Protein AF-A0A453GIY7-F1 (afdb_monomer)

Foldseek 3Di:
DVVVLVVVVVVLCVVVVVPCVVLVVLVVCVVVVCNQVQLLVCLLVLVVSSNCCSCPVNVPDQCRADPQQDGSLLSNLLNVSVVSNVVSVVSPHDQQRATPQQDGSLLSNLLVLVLVSNVVSVVVVHDQQRQGPQGGSLSNNVVSVNVSSNVVSVVVVHD

Structure (mmCIF, N/CA/C/O backbone):
data_AF-A0A453GIY7-F1
#
_entry.id   AF-A0A453GIY7-F1
#
loop_
_atom_site.group_PDB
_atom_site.id
_atom_site.type_symbol
_atom_site.label_atom_id
_atom_site.label_alt_id
_atom_s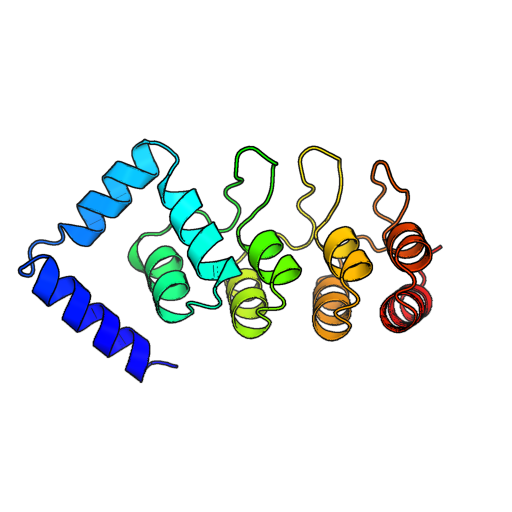ite.label_comp_id
_atom_site.label_asym_id
_atom_site.label_entity_id
_atom_site.label_seq_id
_atom_site.pdbx_PDB_ins_code
_atom_site.Cartn_x
_atom_site.Cartn_y
_atom_site.Cartn_z
_atom_site.occupancy
_atom_site.B_iso_or_equiv
_atom_site.auth_seq_id
_atom_site.auth_comp_id
_atom_site.auth_asym_id
_atom_site.auth_atom_id
_atom_site.pdbx_PDB_model_num
ATOM 1 N N . ALA A 1 1 ? -8.743 -15.532 12.838 1.00 54.56 1 ALA A N 1
ATOM 2 C CA . ALA A 1 1 ? -8.587 -14.070 13.012 1.00 54.56 1 ALA A CA 1
ATOM 3 C C . ALA A 1 1 ? -9.488 -13.489 14.118 1.00 54.56 1 ALA A C 1
ATOM 5 O O . ALA A 1 1 ? -9.018 -12.640 14.866 1.00 54.56 1 ALA A O 1
ATOM 6 N N . GLU A 1 2 ? -10.730 -13.959 14.299 1.00 51.09 2 GLU A N 1
ATOM 7 C CA . GLU A 1 2 ? -11.689 -13.377 15.266 1.00 51.09 2 GLU A CA 1
ATOM 8 C C . GLU A 1 2 ? -11.299 -13.477 16.751 1.00 51.09 2 GLU A C 1
ATOM 10 O O . GLU A 1 2 ? -11.575 -12.554 17.515 1.00 51.09 2 GLU A O 1
ATOM 15 N N . GLY A 1 3 ? -10.618 -14.551 17.174 1.00 66.31 3 GLY A N 1
ATOM 16 C CA . GLY A 1 3 ? -10.258 -14.752 18.587 1.00 66.31 3 GLY A CA 1
ATOM 17 C C . GLY A 1 3 ? -9.384 -13.632 19.170 1.00 66.31 3 GLY A C 1
ATOM 18 O O . GLY A 1 3 ? -9.630 -13.164 20.281 1.00 66.31 3 GLY A O 1
ATOM 19 N N . ASN A 1 4 ? -8.421 -13.134 18.389 1.00 74.50 4 ASN A N 1
ATOM 20 C CA . ASN A 1 4 ? -7.545 -12.037 18.812 1.00 74.50 4 ASN A CA 1
ATOM 21 C C . ASN A 1 4 ? -8.279 -10.692 18.848 1.00 74.50 4 ASN A C 1
ATOM 23 O O . ASN A 1 4 ? -7.993 -9.866 19.712 1.00 74.50 4 ASN A O 1
ATOM 27 N N . LEU A 1 5 ? -9.244 -10.480 17.947 1.00 73.75 5 LEU A N 1
ATOM 28 C CA . LEU A 1 5 ? -10.052 -9.264 17.929 1.00 73.75 5 LEU A CA 1
ATOM 29 C C . LEU A 1 5 ? -11.010 -9.213 19.120 1.00 73.75 5 LEU A C 1
ATOM 31 O O . LEU A 1 5 ? -11.109 -8.179 19.767 1.00 73.75 5 LEU A O 1
ATOM 35 N N . GLN A 1 6 ? -11.683 -10.317 19.452 1.00 78.62 6 GLN A N 1
ATOM 36 C CA . GLN A 1 6 ? -12.588 -10.357 20.606 1.00 78.62 6 GLN A C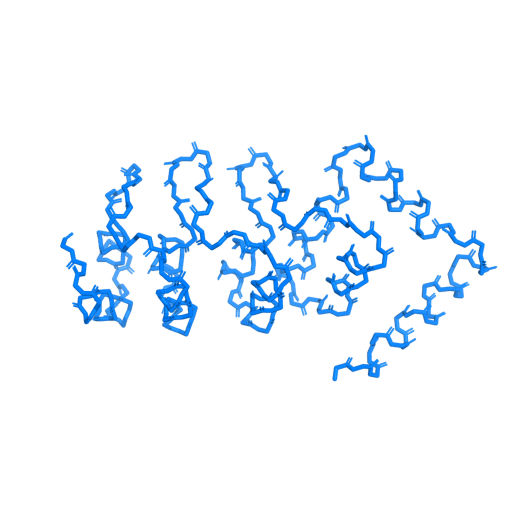A 1
ATOM 37 C C . GLN A 1 6 ? -11.840 -10.157 21.925 1.00 78.62 6 GLN A C 1
ATOM 39 O O . GLN A 1 6 ? -12.310 -9.429 22.800 1.00 78.62 6 GLN A O 1
ATOM 44 N N . LEU A 1 7 ? -10.648 -10.747 22.058 1.00 79.81 7 LEU A N 1
ATOM 45 C CA . LEU A 1 7 ? -9.780 -10.484 23.201 1.00 79.81 7 LEU A CA 1
ATOM 46 C C . LEU A 1 7 ? -9.359 -9.011 23.250 1.00 79.81 7 LEU A C 1
ATOM 48 O O . LEU A 1 7 ? -9.484 -8.399 24.305 1.00 79.81 7 LEU A O 1
ATOM 52 N N . PHE A 1 8 ? -8.940 -8.430 22.121 1.00 77.94 8 PHE A N 1
ATOM 53 C CA . PHE A 1 8 ? -8.600 -7.008 22.028 1.00 77.94 8 PHE A CA 1
ATOM 54 C C . PHE A 1 8 ? -9.782 -6.099 22.393 1.00 77.94 8 PHE A C 1
ATOM 56 O O . PHE A 1 8 ? -9.614 -5.149 23.148 1.00 77.94 8 PHE A O 1
ATOM 63 N N . LYS A 1 9 ? -10.995 -6.411 21.924 1.00 74.31 9 LYS A N 1
ATOM 64 C CA . LYS A 1 9 ? -12.223 -5.685 22.277 1.00 74.31 9 LYS A CA 1
ATOM 65 C C . LYS A 1 9 ? -12.489 -5.753 23.781 1.00 74.31 9 LYS A C 1
ATOM 67 O O . LYS A 1 9 ? -12.763 -4.729 24.401 1.00 74.31 9 LYS A O 1
ATOM 72 N N . ARG A 1 10 ? -12.360 -6.938 24.389 1.00 79.25 10 ARG A N 1
ATOM 73 C CA . ARG A 1 10 ? -12.521 -7.121 25.842 1.00 79.25 10 ARG A CA 1
ATOM 74 C C . ARG A 1 10 ? -11.468 -6.361 26.636 1.00 79.25 10 ARG A C 1
ATOM 76 O O . ARG A 1 10 ? -11.817 -5.726 27.624 1.00 79.25 10 ARG A O 1
ATOM 83 N N . THR A 1 11 ? -10.201 -6.406 26.228 1.00 75.00 11 THR A N 1
ATOM 84 C CA . THR A 1 11 ? -9.132 -5.681 26.926 1.00 75.00 11 THR A CA 1
ATOM 85 C C . THR A 1 11 ? -9.277 -4.175 26.750 1.00 75.00 11 THR A C 1
ATOM 87 O O . THR A 1 11 ? -9.137 -3.450 27.726 1.00 75.00 11 THR A O 1
ATOM 90 N N . ALA A 1 12 ? -9.632 -3.698 25.557 1.00 73.12 12 ALA A N 1
ATOM 91 C CA . ALA A 1 12 ? -9.939 -2.294 25.301 1.00 73.12 12 ALA A CA 1
ATOM 92 C C . ALA A 1 12 ? -11.118 -1.801 26.156 1.00 73.12 12 ALA A C 1
ATOM 94 O O . ALA A 1 12 ? -11.004 -0.767 26.809 1.00 73.12 12 ALA A O 1
ATOM 95 N N . SER A 1 13 ? -12.201 -2.581 26.228 1.00 74.94 13 SER A N 1
ATOM 96 C CA . SER A 1 13 ? -13.359 -2.285 27.078 1.00 74.94 13 SER A CA 1
ATOM 97 C C . SER A 1 13 ? -13.029 -2.345 28.577 1.00 74.94 13 SER A C 1
ATOM 99 O O . SER A 1 13 ? -13.538 -1.553 29.366 1.00 74.94 13 SER A O 1
ATOM 101 N N . ALA A 1 14 ? -12.150 -3.253 29.005 1.00 73.94 14 ALA A N 1
ATOM 102 C CA . ALA A 1 14 ? -11.698 -3.303 30.394 1.00 73.94 14 ALA A CA 1
ATOM 103 C C . ALA A 1 14 ? -10.825 -2.087 30.753 1.00 73.94 14 ALA A C 1
ATOM 105 O O . ALA A 1 14 ? -10.959 -1.532 31.841 1.00 73.94 14 ALA A O 1
ATOM 106 N N . LEU A 1 15 ? -9.956 -1.652 29.833 1.00 68.31 15 LEU A N 1
ATOM 107 C CA . LEU A 1 15 ? -9.085 -0.486 30.006 1.00 68.31 15 LEU A CA 1
ATOM 108 C C . LEU A 1 15 ? -9.860 0.836 29.989 1.00 68.31 15 LEU A C 1
ATOM 110 O O . LEU A 1 15 ? -9.490 1.771 30.699 1.00 68.31 15 LEU A O 1
ATOM 114 N N . ASP A 1 16 ? -10.936 0.925 29.205 1.00 69.62 16 ASP A N 1
ATOM 115 C CA . ASP A 1 16 ? -11.782 2.119 29.136 1.00 69.62 16 ASP A CA 1
ATOM 116 C C . ASP A 1 16 ? -12.917 2.138 30.179 1.00 69.62 16 ASP A C 1
ATOM 118 O O . ASP A 1 16 ? -13.641 3.134 30.296 1.00 69.62 16 ASP A O 1
ATOM 122 N N . GLY A 1 17 ? -13.044 1.065 30.970 1.00 66.94 17 GLY A N 1
ATOM 123 C CA . GLY A 1 17 ? -14.083 0.892 31.983 1.00 66.94 17 GLY A CA 1
ATOM 124 C C . GLY A 1 17 ? -15.495 0.765 31.403 1.00 66.94 17 GLY A C 1
ATOM 125 O O . GLY A 1 17 ? -16.452 1.152 32.071 1.00 66.94 17 GLY A O 1
ATOM 126 N N . GLY A 1 18 ? -15.626 0.301 30.159 1.00 64.38 18 GLY A N 1
ATOM 127 C CA . GLY A 1 18 ? -16.878 0.211 29.408 1.00 64.38 18 GLY A CA 1
ATOM 128 C C . GLY A 1 18 ? -17.441 1.562 28.964 1.00 64.38 18 GLY A C 1
ATOM 129 O O . GLY A 1 18 ? -18.595 1.630 28.550 1.00 64.38 18 GLY A O 1
ATOM 130 N N . LYS A 1 19 ? -16.669 2.650 29.086 1.00 64.25 19 LYS A N 1
ATOM 131 C CA . LYS A 1 19 ? -17.161 4.024 28.881 1.00 64.25 19 LYS A CA 1
ATOM 132 C C . LYS A 1 19 ? -16.945 4.562 27.467 1.00 64.25 19 LYS A C 1
ATOM 134 O O . LYS A 1 19 ? -17.205 5.736 27.250 1.00 64.25 19 LYS A O 1
ATOM 139 N N . GLY A 1 20 ? -16.435 3.758 26.530 1.00 67.75 20 GLY A N 1
ATOM 140 C CA . GLY A 1 20 ? -16.136 4.216 25.169 1.00 67.75 20 GLY A CA 1
ATOM 141 C C . GLY A 1 20 ? -14.932 5.159 25.087 1.00 67.75 20 GLY A C 1
ATOM 142 O O . GLY A 1 20 ? -14.639 5.691 24.024 1.00 67.75 20 GLY A O 1
ATOM 143 N N . ARG A 1 21 ? -14.171 5.336 26.177 1.00 66.44 21 ARG A N 1
ATOM 144 C CA . ARG A 1 21 ? -13.059 6.298 26.229 1.00 66.44 21 ARG A CA 1
ATOM 145 C C . ARG A 1 21 ? -11.919 5.940 25.284 1.00 66.44 21 ARG A C 1
ATOM 147 O O . ARG A 1 21 ? -11.141 6.823 24.955 1.00 66.44 21 ARG A O 1
ATOM 154 N N . LEU A 1 22 ? -11.782 4.674 24.873 1.00 69.88 22 LEU A N 1
ATOM 155 C CA . LEU A 1 22 ? -10.812 4.306 23.839 1.00 69.88 22 LEU A CA 1
ATOM 156 C C . LEU A 1 22 ? -11.239 4.869 22.479 1.00 69.88 22 LEU A C 1
ATOM 158 O O . LEU A 1 22 ? -10.406 5.417 21.766 1.00 69.88 22 LEU A O 1
ATOM 162 N N . ARG A 1 23 ? -12.535 4.777 22.156 1.00 68.50 23 ARG A N 1
ATOM 163 C CA . ARG A 1 23 ? -13.124 5.415 20.980 1.00 68.50 23 ARG A CA 1
ATOM 164 C C . ARG A 1 23 ? -12.975 6.927 21.071 1.00 68.50 23 ARG A C 1
ATOM 166 O O . ARG A 1 23 ? -12.414 7.488 20.149 1.00 68.50 23 ARG A O 1
ATOM 173 N N . ASP A 1 24 ? -13.337 7.553 22.189 1.00 69.69 24 ASP A N 1
ATOM 174 C CA . ASP A 1 24 ? -13.184 9.006 22.367 1.00 69.69 24 ASP A CA 1
ATOM 175 C C . ASP A 1 24 ? -11.714 9.449 22.308 1.00 69.69 24 ASP A C 1
ATOM 177 O O . ASP A 1 24 ? -11.400 10.507 21.774 1.00 69.69 24 ASP A O 1
ATOM 181 N N . ALA A 1 25 ? -10.787 8.646 22.843 1.00 65.19 25 ALA A N 1
ATOM 182 C CA . ALA A 1 25 ? -9.357 8.926 22.778 1.00 65.19 25 ALA A CA 1
ATOM 183 C C . ALA A 1 25 ? -8.832 8.799 21.349 1.00 65.19 25 ALA A C 1
ATOM 185 O O . ALA A 1 25 ? -8.055 9.644 20.919 1.00 65.19 25 ALA A O 1
ATOM 186 N N . VAL A 1 26 ? -9.252 7.778 20.598 1.00 65.50 26 VAL A N 1
ATOM 187 C CA . VAL A 1 26 ? -8.890 7.670 19.184 1.00 65.50 26 VAL A CA 1
ATOM 188 C C . VAL A 1 26 ? -9.570 8.771 18.371 1.00 65.50 26 VAL A C 1
ATOM 190 O O . VAL A 1 26 ? -8.883 9.372 17.558 1.00 65.50 26 VAL A O 1
ATOM 193 N N . GLU A 1 27 ? -10.836 9.109 18.638 1.00 65.12 27 GLU A N 1
ATOM 194 C CA . GLU A 1 27 ? -11.578 10.202 17.995 1.00 65.12 27 GLU A CA 1
ATOM 195 C C . GLU A 1 27 ? -10.898 11.561 18.248 1.00 65.12 27 GLU A C 1
ATOM 197 O O . GLU A 1 27 ? -10.641 12.328 17.316 1.00 65.12 27 GLU A O 1
ATOM 202 N N . ALA A 1 28 ? -10.487 11.829 19.489 1.00 59.81 28 ALA A N 1
ATOM 203 C CA . ALA A 1 28 ? -9.706 13.009 19.856 1.00 59.81 28 ALA A CA 1
ATOM 204 C C . ALA A 1 28 ? -8.342 13.048 19.147 1.00 59.81 28 ALA A C 1
ATOM 206 O O . ALA A 1 28 ? -7.850 14.116 18.786 1.00 59.81 28 ALA A O 1
ATOM 207 N N . VAL A 1 29 ? -7.735 11.883 18.912 1.00 58.09 29 VAL A N 1
ATOM 208 C CA . VAL A 1 29 ? -6.460 11.748 18.201 1.00 58.09 29 VAL A CA 1
ATOM 209 C C . VAL A 1 29 ? -6.673 11.848 16.674 1.00 58.09 29 VAL A C 1
ATOM 211 O O . VAL A 1 29 ? -5.838 12.447 15.999 1.00 58.09 29 VAL A O 1
ATOM 214 N N . THR A 1 30 ? -7.796 11.392 16.099 1.00 54.72 30 THR A N 1
ATOM 215 C CA . THR A 1 30 ? -8.192 11.652 14.693 1.00 54.72 30 THR A CA 1
ATOM 216 C C . THR A 1 30 ? -8.502 13.125 14.443 1.00 54.72 30 THR A C 1
ATOM 218 O O . THR A 1 30 ? -8.082 13.640 13.413 1.00 54.72 30 THR A O 1
ATOM 221 N N . LEU A 1 31 ? -9.141 13.834 15.384 1.00 54.69 31 LEU A N 1
ATOM 222 C CA . LEU A 1 31 ? -9.396 15.281 15.280 1.00 54.69 31 LEU A CA 1
ATOM 223 C C . LEU A 1 31 ? -8.098 16.109 15.248 1.00 54.69 31 LEU A C 1
ATOM 225 O O . LEU A 1 31 ? -8.106 17.249 14.794 1.00 54.69 31 LEU A O 1
ATOM 229 N N . GLN A 1 32 ? -6.973 15.527 15.680 1.00 54.59 32 GLN A N 1
ATOM 230 C CA . GLN A 1 32 ? -5.631 16.104 15.548 1.00 54.59 32 GLN A CA 1
ATOM 231 C C . GLN A 1 32 ? -4.805 15.501 14.393 1.00 54.59 32 GLN A C 1
ATOM 233 O O . GLN A 1 32 ? -3.583 15.634 14.389 1.00 54.59 32 GLN A O 1
ATOM 238 N N . GLY A 1 33 ? -5.426 14.782 13.448 1.00 54.88 33 GLY A N 1
ATOM 239 C CA . GLY A 1 33 ? -4.746 14.124 12.318 1.00 54.88 33 GLY A CA 1
ATOM 240 C C . GLY A 1 33 ? -3.896 12.899 12.693 1.00 54.88 33 GLY A C 1
ATOM 241 O O . GLY A 1 33 ? -3.290 12.259 11.839 1.00 54.88 33 GLY A O 1
ATOM 242 N N . ARG A 1 34 ? -3.853 12.521 13.975 1.00 59.53 34 ARG A N 1
ATOM 243 C CA . ARG A 1 34 ? -3.008 11.435 14.495 1.00 59.53 34 ARG A CA 1
ATOM 244 C C . ARG A 1 34 ? -3.676 10.060 14.453 1.00 59.53 34 ARG A C 1
ATOM 246 O O . ARG A 1 34 ? -2.981 9.051 14.553 1.00 59.53 34 ARG A O 1
ATOM 253 N N . GLY A 1 35 ? -5.001 9.993 14.320 1.00 58.66 35 GLY A N 1
ATOM 254 C CA . GLY A 1 35 ? -5.724 8.719 14.242 1.00 58.66 35 GLY A CA 1
ATOM 255 C C . GLY A 1 35 ? -5.440 7.956 12.945 1.00 58.66 35 GLY A C 1
ATOM 256 O O . GLY A 1 35 ? -5.250 6.743 12.984 1.00 58.66 35 GLY A O 1
ATOM 257 N N . SER A 1 36 ? -5.231 8.674 11.839 1.00 69.06 36 SER A N 1
ATOM 258 C CA . SER A 1 36 ? -4.631 8.128 10.617 1.00 69.06 36 SER A CA 1
ATOM 259 C C . SER A 1 36 ? -3.254 7.529 10.915 1.00 69.06 36 SER A C 1
ATOM 261 O O . SER A 1 36 ? -2.972 6.388 10.559 1.00 69.06 36 SER A O 1
ATOM 263 N N . GLY A 1 37 ? -2.428 8.241 11.695 1.00 83.56 37 GLY A N 1
ATOM 264 C CA . GLY A 1 37 ? -1.162 7.750 12.255 1.00 83.56 37 GLY A CA 1
ATOM 265 C C . GLY A 1 37 ? -1.269 6.362 12.895 1.00 83.56 37 GLY A C 1
ATOM 266 O O . GLY A 1 37 ? -0.449 5.491 12.610 1.00 83.56 37 GLY A O 1
ATOM 267 N N . ALA A 1 38 ? -2.297 6.115 13.711 1.00 87.75 38 ALA A N 1
ATOM 268 C CA . ALA A 1 38 ? -2.492 4.815 14.354 1.00 87.75 38 ALA A CA 1
ATOM 269 C C . ALA A 1 38 ? -2.698 3.678 13.338 1.00 87.75 38 ALA A C 1
ATOM 271 O O . ALA A 1 38 ? -2.121 2.599 13.515 1.00 87.75 38 ALA A O 1
ATOM 272 N N . LEU A 1 39 ? -3.454 3.921 12.260 1.00 92.69 39 LEU A N 1
ATOM 273 C CA . LEU A 1 39 ? -3.672 2.930 11.206 1.00 92.69 39 LEU A CA 1
ATOM 274 C C . LEU A 1 39 ? -2.384 2.661 10.411 1.00 92.69 39 LEU A C 1
ATOM 276 O O . LEU A 1 39 ? -2.072 1.495 10.175 1.00 92.69 39 LEU A O 1
ATOM 280 N N . HIS A 1 40 ? -1.572 3.687 10.121 1.00 93.25 40 HIS A N 1
ATOM 281 C CA . HIS A 1 40 ? -0.232 3.515 9.534 1.00 93.25 40 HIS A CA 1
ATOM 282 C C . HIS A 1 40 ? 0.651 2.585 10.380 1.00 93.25 40 HIS A C 1
ATOM 284 O O . HIS A 1 40 ? 1.212 1.604 9.884 1.00 93.25 40 HIS A O 1
ATOM 290 N N . PHE A 1 41 ? 0.751 2.851 11.689 1.00 91.69 41 PHE A N 1
ATOM 291 C CA . PHE A 1 41 ? 1.565 2.036 12.594 1.00 91.69 41 PHE A CA 1
ATOM 292 C C . PHE A 1 41 ? 1.045 0.602 12.710 1.00 91.69 41 PHE A C 1
ATOM 294 O O . PHE A 1 41 ? 1.850 -0.334 12.733 1.00 91.69 41 PHE A O 1
ATOM 301 N N . ALA A 1 42 ? -0.274 0.420 12.792 1.00 93.56 42 ALA A N 1
ATOM 302 C CA . ALA A 1 42 ? -0.890 -0.898 12.854 1.00 93.56 42 ALA A CA 1
ATOM 303 C C . ALA A 1 42 ? -0.627 -1.695 11.567 1.00 93.56 42 ALA A C 1
ATOM 305 O O . ALA A 1 42 ? -0.212 -2.855 11.653 1.00 93.56 42 ALA A O 1
ATOM 306 N N . ALA A 1 43 ? -0.767 -1.049 10.405 1.00 96.19 43 ALA A N 1
ATOM 307 C CA . ALA A 1 43 ? -0.511 -1.636 9.096 1.00 96.19 43 ALA A CA 1
ATOM 308 C C . ALA A 1 43 ? 0.942 -2.097 8.949 1.00 96.19 43 ALA A C 1
ATOM 310 O O . ALA A 1 43 ? 1.203 -3.283 8.721 1.00 96.19 43 ALA A O 1
ATOM 311 N N . ARG A 1 44 ? 1.893 -1.198 9.237 1.00 95.31 44 ARG A N 1
ATOM 312 C CA . ARG A 1 44 ? 3.335 -1.486 9.212 1.00 95.31 44 ARG A CA 1
ATOM 313 C C . ARG A 1 44 ? 3.739 -2.629 10.143 1.00 95.31 44 ARG A C 1
ATOM 315 O O . ARG A 1 44 ? 4.706 -3.336 9.896 1.00 95.31 44 ARG A O 1
ATOM 322 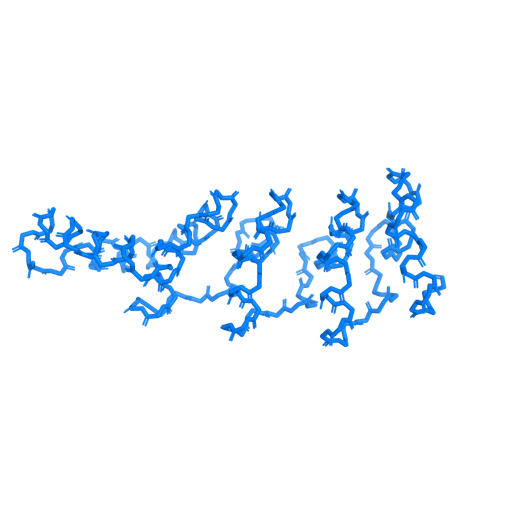N N . ARG A 1 45 ? 3.048 -2.784 11.275 1.00 94.19 45 ARG A N 1
ATOM 323 C CA . ARG A 1 45 ? 3.353 -3.814 12.284 1.00 94.19 45 ARG A CA 1
ATOM 324 C C . ARG A 1 45 ? 2.546 -5.101 12.102 1.00 94.19 45 ARG A C 1
ATOM 326 O O . ARG A 1 45 ? 2.686 -5.992 12.935 1.00 94.19 45 ARG A O 1
ATOM 333 N N . GLY A 1 46 ? 1.678 -5.190 11.092 1.00 93.31 46 GLY A N 1
ATOM 334 C CA . GLY A 1 46 ? 0.831 -6.366 10.876 1.00 93.31 46 GLY A CA 1
ATOM 335 C C . GLY A 1 46 ? -0.185 -6.593 12.002 1.00 93.31 46 GLY A C 1
ATOM 336 O O . GLY A 1 46 ? -0.586 -7.722 12.276 1.00 93.31 46 GLY A O 1
ATOM 337 N N . ARG A 1 47 ? -0.578 -5.538 12.730 1.00 93.19 47 ARG A N 1
ATOM 338 C CA . ARG A 1 47 ? -1.489 -5.636 13.882 1.00 93.19 47 ARG A CA 1
ATOM 339 C C . ARG A 1 47 ? -2.940 -5.710 13.405 1.00 93.19 47 ARG A C 1
ATOM 341 O O . ARG A 1 47 ? -3.718 -4.796 13.652 1.00 93.19 47 ARG A O 1
ATOM 348 N N . MET A 1 48 ? -3.306 -6.824 12.771 1.00 92.81 48 MET A N 1
ATOM 349 C CA . MET A 1 48 ? -4.611 -7.026 12.128 1.00 92.81 48 MET A CA 1
ATOM 350 C C . MET A 1 48 ? -5.803 -6.646 13.017 1.00 92.81 48 MET A C 1
ATOM 352 O O . MET A 1 48 ? -6.668 -5.894 12.594 1.00 92.81 48 MET A O 1
ATOM 356 N N . ALA A 1 49 ? -5.835 -7.095 14.276 1.00 88.88 49 ALA A N 1
ATOM 357 C CA . ALA A 1 49 ? -6.938 -6.768 15.186 1.00 88.88 49 ALA A CA 1
ATOM 358 C C . ALA A 1 49 ? -7.094 -5.253 15.430 1.00 88.88 49 ALA A C 1
ATOM 360 O O . ALA A 1 49 ? -8.212 -4.771 15.584 1.00 88.88 49 ALA A O 1
ATOM 361 N N . VAL A 1 50 ? -5.986 -4.504 15.430 1.00 87.94 50 VAL A N 1
ATOM 362 C CA . VAL A 1 50 ? -6.008 -3.041 15.562 1.00 87.94 50 VAL A CA 1
ATOM 363 C C . VAL A 1 50 ? -6.483 -2.404 14.259 1.00 87.94 50 VAL A C 1
ATOM 365 O O . VAL A 1 50 ? -7.345 -1.538 14.312 1.00 87.94 50 VAL A O 1
ATOM 368 N N . CYS A 1 51 ? -5.992 -2.862 13.101 1.00 92.06 51 CYS A N 1
ATOM 369 C CA . CYS A 1 51 ? -6.476 -2.401 11.795 1.00 92.06 51 CYS A CA 1
ATOM 370 C C . CYS A 1 51 ? -7.991 -2.589 11.663 1.00 92.06 51 CYS A C 1
ATOM 372 O O . CYS A 1 51 ? -8.692 -1.633 11.350 1.00 92.06 51 CYS A O 1
ATOM 374 N N . VAL A 1 52 ? -8.497 -3.781 11.993 1.00 92.38 52 VAL A N 1
ATOM 375 C CA . VAL A 1 52 ? -9.93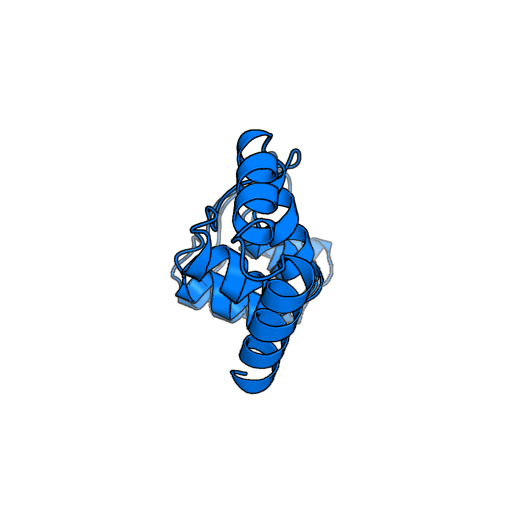1 -4.092 11.942 1.00 92.38 52 VAL A CA 1
ATOM 376 C C . VAL A 1 52 ? -10.738 -3.156 12.833 1.00 92.38 52 VAL A C 1
ATOM 378 O O . VAL A 1 52 ? -11.737 -2.599 12.394 1.00 92.38 52 VAL A O 1
ATOM 381 N N . TYR A 1 53 ? -10.290 -2.945 14.071 1.00 87.25 53 TYR A N 1
ATOM 382 C CA . TYR A 1 53 ? -10.977 -2.049 14.997 1.00 87.25 53 TYR A CA 1
ATOM 383 C C . TYR A 1 53 ? -10.991 -0.594 14.496 1.00 87.25 53 TYR A C 1
ATOM 385 O O . TYR A 1 53 ? -12.042 0.041 14.493 1.00 87.25 53 TYR A O 1
ATOM 393 N N . LEU A 1 54 ? -9.850 -0.073 14.030 1.00 88.19 54 LEU A N 1
ATOM 394 C CA . LEU A 1 54 ? -9.741 1.299 13.521 1.00 88.19 54 LEU A CA 1
ATOM 395 C C . LEU A 1 54 ? -10.623 1.530 12.282 1.00 88.19 54 LEU A C 1
ATOM 397 O O . LEU A 1 54 ? -11.296 2.552 12.198 1.00 88.19 54 LEU A O 1
ATOM 401 N N . VAL A 1 55 ? -10.641 0.587 11.339 1.00 91.88 55 VAL A N 1
ATOM 402 C CA . VAL A 1 55 ? -11.387 0.731 10.080 1.00 91.88 55 VAL A CA 1
ATOM 403 C C . VAL A 1 55 ? -12.884 0.493 10.282 1.00 91.88 55 VAL A C 1
ATOM 405 O O . VAL A 1 55 ? -13.693 1.317 9.872 1.00 91.88 55 VAL A O 1
ATOM 408 N N . GLN A 1 56 ? -13.276 -0.608 10.929 1.00 90.69 56 GLN A N 1
ATOM 409 C CA . GLN A 1 56 ? -14.686 -1.018 10.975 1.00 90.69 56 GLN A CA 1
ATOM 410 C C . GLN A 1 56 ? -15.473 -0.380 12.119 1.00 90.69 56 GLN A C 1
ATOM 412 O O . GLN A 1 56 ? -16.652 -0.086 11.952 1.00 90.69 56 GLN A O 1
ATOM 417 N N . GLU A 1 57 ? -14.853 -0.186 13.284 1.00 85.00 57 GLU A N 1
ATOM 418 C CA . GLU A 1 57 ? -15.570 0.307 14.470 1.00 85.00 57 GLU A CA 1
ATOM 419 C C . GLU A 1 57 ? -15.452 1.825 14.610 1.00 85.00 57 GLU A C 1
ATOM 421 O O . GLU A 1 57 ? -16.388 2.480 15.066 1.00 85.00 57 GLU A O 1
ATOM 426 N N . LEU A 1 58 ? -14.298 2.384 14.233 1.00 82.44 58 LEU A N 1
ATOM 427 C CA . LEU A 1 58 ? -14.027 3.818 14.354 1.00 82.44 58 LEU A CA 1
ATOM 428 C C . LEU A 1 58 ? -14.136 4.581 13.031 1.00 82.44 58 LEU A C 1
ATOM 430 O O . LEU A 1 58 ? -14.110 5.808 13.053 1.00 82.44 58 LEU A O 1
ATOM 434 N N . GLY A 1 59 ? -14.260 3.885 11.897 1.00 86.44 59 GLY A N 1
ATOM 435 C CA . GLY A 1 59 ? -14.412 4.525 10.589 1.00 86.44 59 GLY A CA 1
ATOM 436 C C . GLY A 1 59 ? -13.215 5.392 10.192 1.00 86.44 59 GLY A C 1
ATOM 437 O O . GLY A 1 59 ? -13.400 6.413 9.534 1.00 86.44 59 GLY A O 1
ATOM 438 N N . VAL A 1 60 ? -12.000 5.032 10.625 1.00 88.19 60 VAL A N 1
ATOM 439 C CA . VAL A 1 60 ? -10.783 5.745 10.218 1.00 88.19 60 VAL A CA 1
ATOM 440 C C . VAL A 1 60 ? -10.622 5.636 8.703 1.00 88.19 60 VAL A C 1
ATOM 442 O O . VAL A 1 60 ? -10.699 4.538 8.152 1.00 88.19 60 VAL A O 1
ATOM 445 N N . ASP A 1 61 ? -10.365 6.770 8.049 1.00 91.44 61 ASP A N 1
ATOM 446 C CA . ASP A 1 61 ? -10.096 6.832 6.612 1.00 91.44 61 ASP A CA 1
ATOM 447 C C . ASP A 1 61 ? -8.894 5.943 6.246 1.00 91.44 61 ASP A C 1
ATOM 449 O O . ASP A 1 61 ? -7.765 6.164 6.695 1.00 91.44 61 ASP A O 1
ATOM 453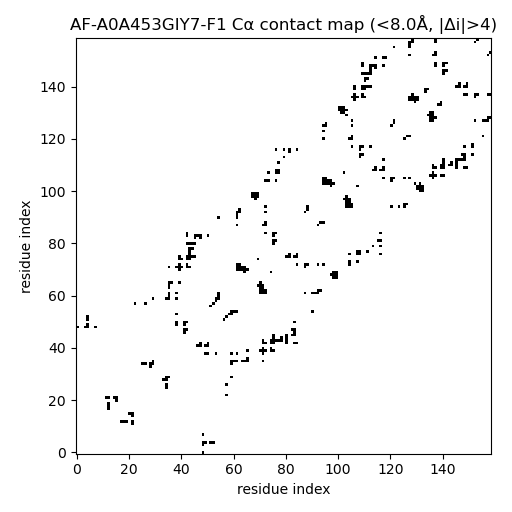 N N . VAL A 1 62 ? -9.164 4.919 5.432 1.00 95.44 62 VAL A N 1
ATOM 454 C CA . VAL A 1 62 ? -8.197 3.900 5.002 1.00 95.44 62 VAL A CA 1
ATOM 455 C C . VAL A 1 62 ? -7.129 4.453 4.062 1.00 95.44 62 VAL A C 1
ATOM 457 O O . VAL A 1 62 ? -6.059 3.857 3.959 1.00 95.44 62 VAL A O 1
ATOM 460 N N . ASP A 1 63 ? -7.402 5.592 3.421 1.00 96.00 63 ASP A N 1
ATOM 461 C CA . ASP A 1 63 ? -6.518 6.267 2.472 1.00 96.00 63 ASP A CA 1
ATOM 462 C C . ASP A 1 63 ? -5.908 7.552 3.042 1.00 96.00 63 ASP A C 1
ATOM 464 O O . ASP A 1 63 ? -5.245 8.297 2.309 1.00 96.00 63 ASP A O 1
ATOM 468 N N . ALA A 1 64 ? -6.100 7.832 4.331 1.00 92.31 64 ALA A N 1
ATOM 469 C CA . ALA A 1 64 ? -5.479 8.984 4.962 1.00 92.31 64 ALA A CA 1
ATOM 470 C C . ALA A 1 64 ? -3.954 8.913 4.821 1.00 92.31 64 ALA A C 1
ATOM 472 O O . ALA A 1 64 ? -3.362 7.857 5.008 1.00 92.31 64 ALA A O 1
ATOM 473 N N . THR A 1 65 ? -3.319 10.034 4.497 1.00 92.19 65 THR A N 1
ATOM 474 C CA . THR A 1 65 ? -1.872 10.086 4.268 1.00 92.19 65 THR A CA 1
ATOM 475 C C . THR A 1 65 ? -1.135 10.675 5.462 1.00 92.19 65 THR A C 1
ATOM 477 O O . THR A 1 65 ? -1.639 11.589 6.118 1.00 92.19 65 THR A O 1
ATOM 480 N N . ASP A 1 66 ? 0.074 10.188 5.731 1.00 89.25 66 ASP A N 1
ATOM 481 C CA . ASP A 1 66 ? 1.011 10.858 6.634 1.00 89.25 66 ASP A CA 1
ATOM 482 C C . ASP A 1 66 ? 1.720 12.056 5.963 1.00 89.25 66 ASP A C 1
ATOM 484 O O . ASP A 1 66 ? 1.429 12.421 4.822 1.00 89.25 66 ASP A O 1
ATOM 488 N N . GLU A 1 67 ? 2.659 12.686 6.676 1.00 86.62 67 GLU A N 1
ATOM 489 C CA . GLU A 1 67 ? 3.422 13.854 6.202 1.00 86.62 67 GLU A CA 1
ATOM 490 C C . GLU A 1 67 ? 4.271 13.571 4.949 1.00 86.62 67 GLU A C 1
ATOM 492 O O . GLU A 1 67 ? 4.668 14.504 4.254 1.00 86.62 67 GLU A O 1
ATOM 497 N N . THR A 1 68 ? 4.540 12.299 4.639 1.00 85.31 68 THR A N 1
ATOM 498 C CA . THR A 1 68 ? 5.268 11.881 3.430 1.00 85.31 68 THR A CA 1
ATOM 499 C C . THR A 1 68 ? 4.339 11.573 2.254 1.00 85.31 68 THR A C 1
ATOM 501 O O . THR A 1 68 ? 4.799 11.345 1.136 1.00 85.31 68 THR A O 1
ATOM 504 N N . GLY A 1 69 ? 3.022 11.602 2.479 1.00 91.19 69 GLY A N 1
ATOM 505 C CA . GLY A 1 69 ? 2.019 11.198 1.499 1.00 91.19 69 GLY A CA 1
ATOM 506 C C . GLY A 1 69 ? 1.726 9.696 1.509 1.00 91.19 69 GLY A C 1
ATOM 507 O O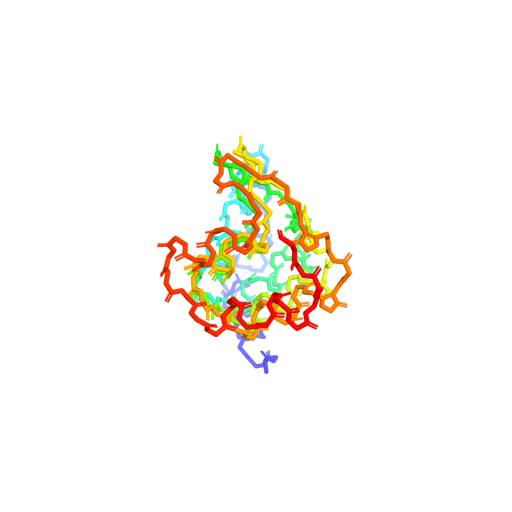 . GLY A 1 69 ? 0.974 9.229 0.659 1.00 91.19 69 GLY A O 1
ATOM 508 N N . TYR A 1 70 ? 2.283 8.923 2.448 1.00 94.75 70 TYR A N 1
ATOM 509 C CA . TYR A 1 70 ? 2.058 7.479 2.508 1.00 94.75 70 TYR A CA 1
ATOM 510 C C . TYR A 1 70 ? 0.730 7.142 3.168 1.00 94.75 70 TYR A C 1
ATOM 512 O O . TYR A 1 70 ? 0.404 7.673 4.225 1.00 94.75 70 TYR A O 1
ATOM 520 N N . THR A 1 71 ? -0.003 6.211 2.559 1.00 96.81 71 THR A N 1
ATOM 521 C CA . THR A 1 71 ? -1.226 5.621 3.116 1.00 96.81 71 THR A CA 1
ATOM 522 C C . THR A 1 71 ? -0.905 4.419 4.012 1.00 96.81 71 THR A C 1
ATOM 524 O O . THR A 1 71 ? 0.192 3.848 3.936 1.00 96.81 71 THR A O 1
ATOM 527 N N . PRO A 1 72 ? -1.852 3.936 4.835 1.00 97.25 72 PRO A N 1
ATOM 528 C CA . PRO A 1 72 ? -1.690 2.683 5.564 1.00 97.25 72 PRO A CA 1
ATOM 529 C C . PRO A 1 72 ? -1.354 1.494 4.659 1.00 97.25 72 PRO A C 1
ATOM 531 O O . PRO A 1 72 ? -0.562 0.637 5.055 1.00 97.25 72 PRO A O 1
ATOM 534 N N . LEU A 1 73 ? -1.907 1.463 3.439 1.00 98.38 73 LEU A N 1
ATOM 535 C CA . LEU A 1 73 ? -1.602 0.440 2.439 1.00 98.38 73 LEU A CA 1
ATOM 536 C C . LEU A 1 73 ? -0.106 0.443 2.097 1.00 98.38 73 LEU A C 1
ATOM 538 O O . LEU A 1 73 ? 0.533 -0.605 2.139 1.00 98.38 73 LEU A O 1
ATOM 542 N N . VAL A 1 74 ? 0.476 1.621 1.853 1.00 97.94 74 VAL A N 1
ATOM 543 C CA . VAL A 1 74 ? 1.915 1.777 1.590 1.00 97.94 74 VAL A CA 1
ATOM 544 C C . VAL A 1 74 ? 2.763 1.290 2.768 1.00 97.94 74 VAL A C 1
ATOM 546 O O . VAL A 1 74 ? 3.735 0.558 2.577 1.00 97.94 74 VAL A O 1
ATOM 549 N N . HIS A 1 75 ? 2.376 1.617 4.003 1.00 97.56 75 HIS A N 1
ATOM 550 C CA . HIS A 1 75 ? 3.069 1.118 5.196 1.00 97.56 75 HIS A CA 1
ATOM 551 C C . HIS A 1 75 ? 3.034 -0.416 5.307 1.00 97.56 75 HIS A C 1
ATOM 553 O O . HIS A 1 75 ? 4.021 -1.011 5.747 1.00 97.56 75 HIS A O 1
ATOM 559 N N . ALA A 1 76 ? 1.937 -1.065 4.897 1.00 98.12 76 ALA A N 1
ATOM 560 C CA . ALA A 1 76 ? 1.854 -2.525 4.828 1.00 98.12 76 ALA A CA 1
ATOM 561 C C . ALA A 1 76 ? 2.753 -3.114 3.726 1.00 98.12 76 ALA A C 1
ATOM 563 O O . ALA A 1 76 ? 3.416 -4.126 3.955 1.00 98.12 76 ALA A O 1
ATOM 564 N N . ILE A 1 77 ? 2.836 -2.453 2.566 1.00 98.25 77 ILE A N 1
ATOM 565 C CA . ILE A 1 77 ? 3.707 -2.849 1.447 1.00 98.25 77 ILE A CA 1
ATOM 566 C C . ILE A 1 77 ? 5.176 -2.820 1.860 1.00 98.25 77 ILE A C 1
ATOM 568 O O . ILE A 1 77 ? 5.867 -3.828 1.725 1.00 98.25 77 ILE A O 1
ATOM 572 N N . ILE A 1 78 ? 5.637 -1.700 2.427 1.00 96.50 78 ILE A N 1
ATOM 573 C CA . ILE A 1 78 ? 7.032 -1.527 2.863 1.00 96.50 78 ILE A CA 1
ATOM 574 C C . ILE A 1 78 ? 7.403 -2.562 3.935 1.00 96.50 78 ILE A C 1
ATOM 576 O O . ILE A 1 78 ? 8.528 -3.056 3.965 1.00 96.50 78 ILE A O 1
ATOM 580 N N . ALA A 1 79 ? 6.462 -2.906 4.818 1.00 96.12 79 ALA A N 1
ATOM 581 C CA . ALA A 1 79 ? 6.677 -3.913 5.853 1.00 96.12 79 ALA A CA 1
ATOM 582 C C . ALA A 1 79 ? 6.507 -5.364 5.371 1.00 96.12 79 ALA A C 1
ATOM 584 O O . ALA A 1 79 ? 6.846 -6.284 6.115 1.00 96.12 79 ALA A O 1
ATOM 585 N N . GLY A 1 80 ? 5.950 -5.583 4.176 1.00 95.62 80 GLY A N 1
ATOM 586 C CA . GLY A 1 80 ? 5.600 -6.910 3.672 1.00 95.62 80 GLY A CA 1
ATOM 587 C C . GLY A 1 80 ? 4.490 -7.608 4.466 1.00 95.62 80 GLY A C 1
ATOM 588 O O . GLY A 1 80 ? 4.448 -8.835 4.505 1.00 95.62 80 GLY A O 1
ATOM 589 N N . THR A 1 81 ? 3.597 -6.864 5.128 1.00 96.00 81 THR A N 1
ATOM 590 C CA . THR A 1 81 ? 2.504 -7.432 5.937 1.00 96.00 81 THR A CA 1
ATOM 591 C C . THR A 1 81 ? 1.314 -7.813 5.052 1.00 96.00 81 THR A C 1
ATOM 593 O O . THR A 1 81 ? 0.274 -7.158 5.072 1.00 96.00 81 THR A O 1
ATOM 596 N N . VAL A 1 82 ? 1.476 -8.888 4.271 1.00 95.12 82 VAL A N 1
ATOM 597 C CA . VAL A 1 82 ? 0.544 -9.332 3.212 1.00 95.12 82 VAL A CA 1
ATOM 598 C C . VAL A 1 82 ? -0.912 -9.402 3.678 1.00 95.12 82 VAL A C 1
ATOM 600 O O . VAL A 1 82 ? -1.776 -8.819 3.029 1.00 95.12 82 VAL A O 1
ATOM 603 N N . ASP A 1 83 ? -1.187 -10.025 4.828 1.00 96.00 83 ASP A N 1
ATOM 604 C CA . ASP A 1 83 ? -2.555 -10.118 5.358 1.00 96.00 83 ASP A CA 1
ATOM 605 C C . ASP A 1 83 ? -3.181 -8.732 5.561 1.00 96.00 83 ASP A C 1
ATOM 607 O O . ASP A 1 83 ? -4.335 -8.497 5.205 1.00 96.00 83 ASP A O 1
ATOM 611 N N . THR A 1 84 ? -2.419 -7.793 6.129 1.00 96.81 84 THR A N 1
ATOM 612 C CA . THR A 1 84 ? -2.897 -6.428 6.376 1.00 96.81 84 THR A CA 1
ATOM 613 C C . THR A 1 84 ? -3.031 -5.631 5.088 1.00 96.81 84 THR A C 1
ATOM 615 O O . THR A 1 84 ? -3.983 -4.872 4.944 1.00 96.81 84 THR A O 1
ATOM 618 N N . PHE A 1 85 ? -2.109 -5.814 4.145 1.00 98.00 85 PHE A N 1
ATOM 619 C CA . PHE A 1 85 ? -2.212 -5.251 2.805 1.00 98.00 85 PHE A CA 1
ATOM 620 C C . PHE A 1 85 ? -3.513 -5.700 2.118 1.00 98.00 85 PHE A C 1
ATOM 622 O O . PHE A 1 85 ? -4.281 -4.854 1.661 1.00 98.00 85 PHE A O 1
ATOM 629 N N . GLN A 1 86 ? -3.806 -7.004 2.125 1.00 97.94 86 GLN A N 1
ATOM 630 C CA . GLN A 1 86 ? -5.022 -7.549 1.522 1.00 97.94 86 GLN A CA 1
ATOM 631 C C . GLN A 1 86 ? -6.271 -7.018 2.227 1.00 97.94 86 GLN A C 1
ATOM 633 O O . GLN A 1 86 ? -7.199 -6.551 1.572 1.00 97.94 86 GLN A O 1
ATOM 638 N N . TYR A 1 87 ? -6.257 -7.002 3.563 1.00 97.88 87 TYR A N 1
ATOM 639 C CA . TYR A 1 87 ? -7.344 -6.437 4.356 1.00 97.88 87 TYR A CA 1
ATOM 640 C C . TYR A 1 87 ? -7.647 -4.984 3.971 1.00 97.88 87 TYR A C 1
ATOM 642 O O . TYR A 1 87 ? -8.810 -4.642 3.773 1.00 97.88 87 TYR A O 1
ATOM 650 N N . LEU A 1 88 ? -6.625 -4.133 3.843 1.00 98.25 88 LEU A N 1
ATOM 651 C CA . LEU A 1 88 ? -6.809 -2.725 3.484 1.00 98.25 88 LEU A CA 1
ATOM 652 C C . LEU A 1 88 ? -7.397 -2.567 2.074 1.00 98.25 88 LEU A C 1
ATOM 654 O O . LEU A 1 88 ? -8.316 -1.770 1.897 1.00 98.25 88 LEU A O 1
ATOM 658 N N . LEU A 1 89 ? -6.942 -3.360 1.096 1.00 98.00 89 LEU A N 1
ATOM 659 C CA . LEU A 1 89 ? -7.530 -3.371 -0.250 1.00 98.00 89 LEU A CA 1
ATOM 660 C C . LEU A 1 89 ? -8.999 -3.801 -0.243 1.00 98.00 89 LEU A C 1
ATOM 662 O O . LEU A 1 89 ? -9.828 -3.188 -0.913 1.00 98.00 89 LEU A O 1
ATOM 666 N N . ASP A 1 90 ? -9.331 -4.837 0.524 1.00 97.38 90 ASP A N 1
ATOM 667 C CA . ASP A 1 90 ? -10.702 -5.344 0.625 1.00 97.38 90 ASP A CA 1
ATOM 668 C C . ASP A 1 90 ? -11.643 -4.345 1.321 1.00 97.38 90 ASP A C 1
ATOM 670 O O . ASP A 1 90 ? -12.860 -4.436 1.175 1.00 97.38 90 ASP A O 1
ATOM 674 N N . HIS A 1 91 ? -11.082 -3.368 2.041 1.00 97.50 91 HIS A N 1
ATOM 675 C CA . HIS A 1 91 ? -11.811 -2.296 2.721 1.00 97.50 91 HIS A CA 1
ATOM 676 C C . HIS A 1 91 ? -11.678 -0.940 2.014 1.00 97.50 91 HIS A C 1
ATOM 678 O O . HIS A 1 91 ? -11.927 0.100 2.620 1.00 97.50 91 HIS A O 1
ATOM 684 N N . GLY A 1 92 ? -11.337 -0.951 0.723 1.00 96.50 92 GLY A N 1
ATOM 685 C CA . GLY A 1 92 ? -11.453 0.218 -0.146 1.00 96.50 92 GLY A CA 1
ATOM 686 C C . GLY A 1 92 ? -10.225 1.120 -0.208 1.00 96.50 92 GLY A C 1
ATOM 687 O O . GLY A 1 92 ? -10.340 2.209 -0.761 1.00 96.50 92 GLY A O 1
ATOM 688 N N . ALA A 1 93 ? -9.068 0.693 0.310 1.00 98.06 93 ALA A N 1
ATOM 689 C CA . ALA A 1 93 ? -7.825 1.430 0.089 1.00 98.06 93 ALA A CA 1
ATOM 690 C C . ALA A 1 93 ? -7.506 1.510 -1.412 1.00 98.06 93 ALA A C 1
ATOM 692 O O . ALA A 1 93 ? -7.581 0.503 -2.124 1.00 98.06 93 ALA A O 1
ATOM 693 N N . ASN A 1 94 ? -7.123 2.694 -1.887 1.00 97.94 94 ASN A N 1
ATOM 694 C CA . ASN A 1 94 ? -6.807 2.921 -3.289 1.00 97.94 94 ASN A CA 1
ATOM 695 C C . ASN A 1 94 ? -5.430 2.313 -3.642 1.00 97.94 94 ASN A C 1
ATOM 697 O O . ASN A 1 94 ? -4.401 2.799 -3.158 1.00 97.94 94 ASN A O 1
ATOM 701 N N . PRO A 1 95 ? -5.374 1.290 -4.519 1.00 97.88 95 PRO A N 1
ATOM 702 C CA . PRO A 1 95 ? -4.128 0.619 -4.882 1.00 97.88 95 PRO A CA 1
ATOM 703 C C . PRO A 1 95 ? -3.205 1.454 -5.783 1.00 97.88 95 PRO A C 1
ATOM 705 O O . PRO A 1 95 ? -2.066 1.047 -5.994 1.00 97.88 95 PRO A O 1
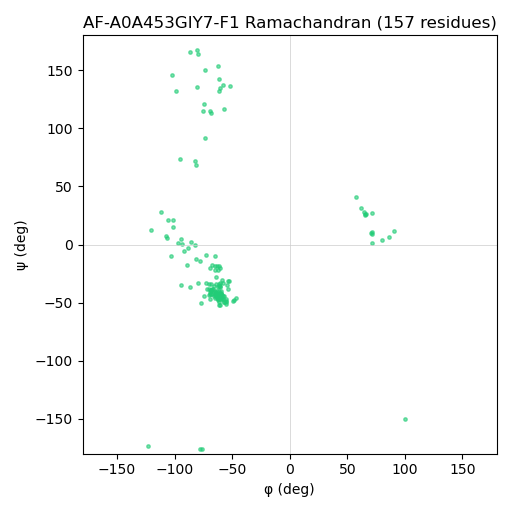ATOM 708 N N . ASP A 1 96 ? -3.665 2.596 -6.306 1.00 96.81 96 ASP A N 1
ATOM 709 C CA . ASP A 1 96 ? -2.919 3.448 -7.245 1.00 96.81 96 ASP A CA 1
ATOM 710 C C . ASP A 1 96 ? -2.704 4.879 -6.719 1.00 96.81 96 ASP A C 1
ATOM 712 O O . ASP A 1 96 ? -2.319 5.776 -7.464 1.00 96.81 96 ASP A O 1
ATOM 716 N N . LYS A 1 97 ? -2.966 5.133 -5.428 1.00 96.25 97 LYS A N 1
ATOM 717 C CA . LYS A 1 97 ? -2.806 6.471 -4.838 1.00 96.25 97 LYS A CA 1
ATOM 718 C C . LYS A 1 97 ? -1.320 6.854 -4.746 1.00 96.25 97 LYS A C 1
ATOM 720 O O . LYS A 1 97 ? -0.601 6.213 -3.978 1.00 96.25 97 LYS A O 1
ATOM 725 N N . PRO A 1 98 ? -0.851 7.883 -5.476 1.00 95.00 98 PRO A N 1
ATOM 726 C CA . PRO A 1 98 ? 0.550 8.277 -5.442 1.00 95.00 98 PRO A CA 1
ATOM 727 C C . PRO A 1 98 ? 0.905 8.999 -4.137 1.00 95.00 98 PRO A C 1
ATOM 729 O O . PRO A 1 98 ? 0.070 9.689 -3.544 1.00 95.00 98 PRO A O 1
ATOM 732 N N . ASP A 1 99 ? 2.161 8.860 -3.720 1.00 93.00 99 ASP A N 1
ATOM 733 C CA . ASP A 1 99 ? 2.761 9.645 -2.641 1.00 93.00 99 ASP A CA 1
ATOM 734 C C . ASP A 1 99 ? 3.116 11.080 -3.092 1.00 93.00 99 ASP A C 1
ATOM 736 O O . ASP A 1 99 ? 2.873 11.492 -4.231 1.00 93.00 99 ASP A O 1
ATOM 740 N N . GLY A 1 100 ? 3.744 11.858 -2.201 1.00 89.62 100 GLY A N 1
ATOM 741 C CA . GLY A 1 100 ? 4.184 13.224 -2.509 1.00 89.62 100 GLY A CA 1
ATOM 742 C C . GLY A 1 100 ? 5.283 13.338 -3.579 1.00 89.62 100 GLY A C 1
ATOM 743 O O . GLY A 1 100 ? 5.573 14.447 -4.020 1.00 89.62 100 GLY A O 1
ATOM 744 N N . GLN A 1 101 ? 5.898 12.229 -3.996 1.00 89.81 101 GLN A N 1
ATOM 745 C CA . GLN A 1 101 ? 6.908 12.143 -5.058 1.00 89.81 101 GLN A CA 1
ATOM 746 C C . GLN A 1 101 ? 6.359 11.512 -6.353 1.00 89.81 101 GLN A C 1
ATOM 748 O O . GLN A 1 101 ? 7.114 11.280 -7.302 1.00 89.81 101 GLN A O 1
ATOM 753 N N . GLY A 1 102 ? 5.053 11.231 -6.407 1.00 93.81 102 GLY A N 1
ATOM 754 C CA . GLY A 1 102 ? 4.404 10.558 -7.531 1.00 93.81 102 GLY A CA 1
ATOM 755 C C . GLY A 1 102 ? 4.575 9.035 -7.539 1.00 93.81 102 GLY A C 1
ATOM 756 O O . GLY A 1 102 ? 4.121 8.385 -8.476 1.00 93.81 102 GLY A O 1
ATOM 757 N N . SER A 1 103 ? 5.211 8.439 -6.527 1.00 96.44 103 SER A N 1
ATOM 758 C CA . SER A 1 103 ? 5.373 6.986 -6.438 1.00 96.44 103 SER A CA 1
ATOM 759 C C . SER A 1 103 ? 4.048 6.338 -6.050 1.00 96.44 103 SER A C 1
ATOM 761 O O . SER A 1 103 ? 3.484 6.617 -4.992 1.00 96.44 103 SER A O 1
ATOM 763 N N . THR A 1 104 ? 3.552 5.443 -6.897 1.00 97.50 104 THR A N 1
ATOM 764 C CA . THR A 1 104 ? 2.371 4.615 -6.606 1.00 97.50 104 THR A CA 1
ATOM 765 C C . THR A 1 104 ? 2.744 3.421 -5.715 1.00 97.50 104 THR A C 1
ATOM 767 O O . THR A 1 104 ? 3.921 3.049 -5.636 1.00 97.50 104 THR A O 1
ATOM 770 N N . PRO A 1 105 ? 1.769 2.738 -5.085 1.00 98.19 105 PRO A N 1
ATOM 771 C CA . PRO A 1 105 ? 2.022 1.509 -4.333 1.00 98.19 105 PRO A CA 1
ATOM 772 C C . PRO A 1 105 ? 2.787 0.447 -5.140 1.00 98.19 105 PRO A C 1
ATOM 774 O O . PRO A 1 105 ? 3.595 -0.289 -4.571 1.00 98.19 105 PRO A O 1
ATOM 777 N N . LEU A 1 106 ? 2.598 0.407 -6.467 1.00 98.38 106 LEU A N 1
ATOM 778 C CA . LEU A 1 106 ? 3.311 -0.510 -7.356 1.00 98.38 106 LEU A CA 1
ATOM 779 C C . LEU A 1 106 ? 4.813 -0.199 -7.443 1.00 98.38 106 LEU A C 1
ATOM 781 O O . LEU A 1 106 ? 5.607 -1.135 -7.418 1.00 98.38 106 LEU A O 1
ATOM 785 N N . HIS A 1 107 ? 5.222 1.077 -7.450 1.00 98.19 107 HIS A N 1
ATOM 786 C CA . HIS A 1 107 ? 6.643 1.453 -7.388 1.00 98.19 107 HIS A CA 1
ATOM 787 C C . HIS A 1 107 ? 7.299 0.941 -6.105 1.00 98.19 107 HIS A C 1
ATOM 789 O O . HIS A 1 107 ? 8.384 0.362 -6.131 1.00 98.19 107 HIS A O 1
ATOM 795 N N . LEU A 1 108 ? 6.621 1.118 -4.970 1.00 97.25 108 LEU A N 1
ATOM 796 C CA . LEU A 1 108 ? 7.146 0.729 -3.662 1.00 97.25 108 LEU A CA 1
ATOM 797 C C . LEU A 1 108 ? 7.198 -0.798 -3.501 1.00 97.25 108 LEU A C 1
ATOM 799 O O . LEU A 1 108 ? 8.173 -1.333 -2.970 1.00 97.25 108 LEU A O 1
ATOM 803 N N . ALA A 1 109 ? 6.196 -1.517 -4.016 1.00 97.94 109 ALA A N 1
ATOM 804 C CA . ALA A 1 109 ? 6.205 -2.978 -4.068 1.00 97.94 109 ALA A CA 1
ATOM 805 C C . ALA A 1 109 ? 7.315 -3.513 -4.992 1.00 97.94 109 ALA A C 1
ATOM 807 O O . ALA A 1 109 ? 8.004 -4.473 -4.636 1.00 97.94 109 ALA A O 1
ATOM 808 N N . ALA A 1 110 ? 7.520 -2.863 -6.141 1.00 98.12 110 ALA A N 1
ATOM 809 C CA . ALA A 1 110 ? 8.576 -3.175 -7.095 1.00 98.12 110 ALA A CA 1
ATOM 810 C C . ALA A 1 110 ? 9.975 -2.953 -6.500 1.00 98.12 110 ALA A C 1
ATOM 812 O O . ALA A 1 110 ? 10.831 -3.821 -6.643 1.00 98.12 110 ALA A O 1
ATOM 813 N N . ALA A 1 111 ? 10.189 -1.857 -5.761 1.00 97.44 111 ALA A N 1
ATOM 814 C CA . ALA A 1 111 ? 11.437 -1.582 -5.044 1.00 97.44 111 ALA A CA 1
ATOM 815 C C . ALA A 1 111 ? 11.751 -2.643 -3.975 1.00 97.44 111 ALA A C 1
ATOM 817 O O . ALA A 1 111 ? 12.899 -3.066 -3.820 1.00 97.44 111 ALA A O 1
ATOM 818 N N . GLY A 1 112 ? 10.722 -3.074 -3.235 1.00 95.69 112 GLY A N 1
ATOM 819 C CA . GLY A 1 112 ? 10.839 -4.076 -2.174 1.00 95.69 112 GLY A CA 1
ATOM 820 C C . GLY A 1 112 ? 10.935 -5.523 -2.667 1.00 95.69 112 GLY A C 1
ATOM 821 O O . GLY A 1 112 ? 11.270 -6.405 -1.880 1.00 95.69 112 GLY A O 1
ATOM 822 N N . GLY A 1 113 ? 10.626 -5.789 -3.940 1.00 95.12 113 GLY A N 1
ATOM 823 C CA . GLY A 1 113 ? 10.701 -7.125 -4.539 1.00 95.12 113 GLY A CA 1
ATOM 824 C C . GLY A 1 113 ? 9.638 -8.117 -4.056 1.00 95.12 113 GLY A C 1
ATOM 825 O O . GLY A 1 113 ? 9.724 -9.310 -4.365 1.00 95.12 113 GLY A O 1
ATOM 826 N N . ASN A 1 114 ? 8.622 -7.664 -3.311 1.00 94.50 114 ASN A N 1
ATOM 827 C CA . ASN A 1 114 ? 7.564 -8.544 -2.818 1.00 94.50 114 ASN A CA 1
ATOM 828 C C . ASN A 1 114 ? 6.616 -8.935 -3.962 1.00 94.50 114 ASN A C 1
ATOM 830 O O . ASN A 1 114 ? 5.624 -8.266 -4.247 1.00 94.50 114 ASN A O 1
ATOM 834 N N . CYS A 1 115 ? 6.931 -10.058 -4.604 1.00 97.19 115 CYS A N 1
ATOM 835 C CA . CYS A 1 115 ? 6.232 -10.579 -5.774 1.00 97.19 115 CYS A CA 1
ATOM 836 C C . CYS A 1 115 ? 4.738 -10.852 -5.539 1.00 97.19 115 CYS A C 1
ATOM 838 O O . CYS A 1 115 ? 3.950 -10.758 -6.477 1.00 97.19 115 CYS A O 1
ATOM 840 N N . GLU A 1 116 ? 4.339 -11.208 -4.316 1.00 97.50 116 GLU A N 1
ATOM 841 C CA . GLU A 1 116 ? 2.933 -11.446 -3.982 1.00 97.50 116 GLU A CA 1
ATOM 842 C C . GLU A 1 116 ? 2.140 -10.137 -4.006 1.00 97.50 116 GLU A C 1
ATOM 844 O O . GLU A 1 116 ? 1.111 -10.046 -4.673 1.00 97.50 116 GLU A O 1
ATOM 849 N N . ILE A 1 117 ? 2.678 -9.094 -3.372 1.00 98.06 117 ILE A N 1
ATOM 850 C CA . ILE A 1 117 ? 2.078 -7.757 -3.367 1.00 98.06 117 ILE A CA 1
ATOM 851 C C . ILE A 1 117 ? 2.058 -7.156 -4.778 1.00 98.06 117 ILE A C 1
ATOM 853 O O . ILE A 1 117 ? 1.040 -6.595 -5.177 1.00 98.06 117 ILE A O 1
ATOM 857 N N . VAL A 1 118 ? 3.136 -7.307 -5.559 1.00 98.38 118 VAL A N 1
ATOM 858 C CA . VAL A 1 118 ? 3.186 -6.832 -6.957 1.00 98.38 118 VAL A CA 1
ATOM 859 C C . VAL A 1 118 ? 2.054 -7.458 -7.779 1.00 98.38 118 VAL A C 1
ATOM 861 O O . VAL A 1 118 ? 1.287 -6.738 -8.414 1.00 98.38 118 VAL A O 1
ATOM 864 N N . LYS A 1 119 ? 1.886 -8.787 -7.718 1.00 98.12 119 LYS A N 1
ATOM 865 C CA . LYS A 1 119 ? 0.791 -9.484 -8.418 1.00 98.12 119 LYS A CA 1
ATOM 866 C C . LYS A 1 119 ? -0.582 -9.024 -7.942 1.00 98.12 119 LYS A C 1
ATOM 868 O O . LYS A 1 119 ? -1.476 -8.817 -8.760 1.00 98.12 119 LYS A O 1
ATOM 873 N N . ALA A 1 120 ? -0.753 -8.863 -6.633 1.00 97.56 120 ALA A N 1
ATOM 874 C CA . ALA A 1 120 ? -2.018 -8.424 -6.066 1.00 97.56 120 ALA A CA 1
ATOM 875 C C . ALA A 1 120 ? -2.389 -7.008 -6.533 1.00 97.56 120 ALA A C 1
ATOM 877 O O . ALA A 1 120 ? -3.529 -6.794 -6.939 1.00 97.56 120 ALA A O 1
ATOM 878 N N . LEU A 1 121 ? -1.441 -6.067 -6.567 1.00 98.19 121 LEU A N 1
ATOM 879 C CA . LEU A 1 121 ? -1.672 -4.719 -7.097 1.00 98.19 121 LEU A CA 1
ATOM 880 C C . LEU A 1 121 ? -2.043 -4.747 -8.585 1.00 98.19 121 LEU A C 1
ATOM 882 O O . LEU A 1 121 ? -3.050 -4.157 -8.967 1.00 98.19 121 LEU A O 1
ATOM 886 N N . LEU A 1 122 ? -1.3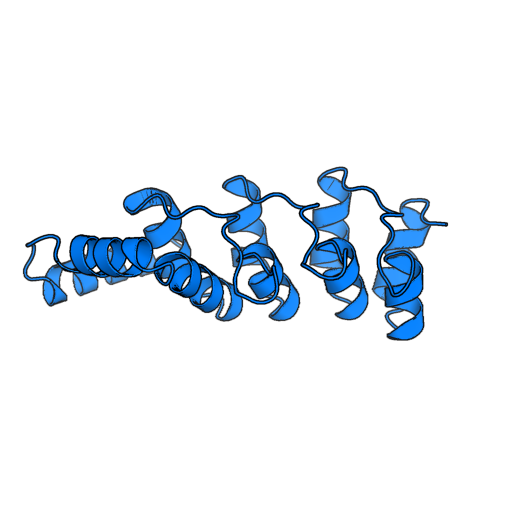05 -5.495 -9.411 1.00 98.00 122 LEU A N 1
ATOM 887 C CA . LEU A 1 122 ? -1.607 -5.636 -10.843 1.00 98.00 122 LEU A CA 1
ATOM 888 C C . LEU A 1 122 ? -2.997 -6.245 -11.081 1.00 98.00 122 LEU A C 1
ATOM 890 O O . LEU A 1 122 ? -3.716 -5.819 -11.982 1.00 98.00 122 LEU A O 1
ATOM 894 N N . SER A 1 123 ? -3.434 -7.174 -10.224 1.00 97.00 123 SER A N 1
ATOM 895 C CA . SER A 1 123 ? -4.789 -7.740 -10.291 1.00 97.00 123 SER A CA 1
ATOM 896 C C . SER A 1 123 ? -5.906 -6.723 -10.015 1.00 97.00 123 SER A C 1
ATOM 898 O O . SER A 1 123 ? -7.055 -6.965 -10.385 1.00 97.00 123 SER A O 1
ATOM 900 N N . LYS A 1 124 ? -5.590 -5.578 -9.392 1.00 96.69 124 LYS A N 1
ATOM 901 C CA . LYS A 1 124 ? -6.532 -4.470 -9.181 1.00 96.69 124 LYS A CA 1
ATOM 902 C C . LYS A 1 124 ? -6.614 -3.506 -10.372 1.00 96.69 124 LYS A C 1
ATOM 904 O O . LYS A 1 124 ? -7.363 -2.540 -10.291 1.00 96.69 124 LYS A O 1
ATOM 909 N N . GLY A 1 125 ? -5.892 -3.767 -11.467 1.00 94.19 125 GLY A N 1
ATOM 910 C CA . GLY A 1 125 ? -5.939 -2.943 -12.679 1.00 94.19 125 GLY A CA 1
ATOM 911 C C . GLY A 1 125 ? -5.264 -1.579 -12.528 1.00 94.19 125 GLY A C 1
ATOM 912 O O . GLY A 1 125 ? -5.660 -0.633 -13.204 1.00 94.19 125 GLY A O 1
ATOM 913 N N . VAL A 1 126 ? -4.279 -1.470 -11.630 1.00 96.75 126 VAL A N 1
ATOM 914 C CA . VAL A 1 126 ? -3.439 -0.268 -11.505 1.00 96.75 126 VAL A CA 1
ATOM 915 C C . VAL A 1 126 ? -2.660 -0.022 -12.795 1.00 96.75 126 VAL A C 1
ATOM 917 O O . VAL A 1 126 ? -2.356 -0.967 -13.530 1.00 96.75 126 VAL A O 1
ATOM 920 N N . ASN A 1 127 ? -2.301 1.232 -13.063 1.00 96.44 127 ASN A N 1
ATOM 921 C CA . ASN A 1 127 ? -1.464 1.542 -14.215 1.00 96.44 127 ASN A CA 1
ATOM 922 C C . ASN A 1 127 ? -0.038 0.994 -14.010 1.00 96.44 127 ASN A C 1
ATOM 924 O O . ASN A 1 127 ? 0.705 1.457 -13.139 1.00 96.44 127 ASN A O 1
ATOM 928 N N . VAL A 1 128 ? 0.332 0.001 -14.825 1.00 97.69 128 VAL A N 1
ATOM 929 C CA . VAL A 1 128 ? 1.626 -0.692 -14.750 1.00 97.69 128 VAL A CA 1
ATOM 930 C C . VAL A 1 128 ? 2.809 0.235 -15.054 1.00 97.69 128 VAL A C 1
ATOM 932 O O . VAL A 1 128 ? 3.868 0.060 -14.456 1.00 97.69 128 VAL A O 1
ATOM 935 N N . ASP A 1 129 ? 2.588 1.275 -15.866 1.00 97.44 129 ASP A N 1
ATOM 936 C CA . ASP A 1 129 ? 3.603 2.239 -16.315 1.00 97.44 129 ASP A CA 1
ATOM 937 C C . ASP A 1 129 ? 3.385 3.640 -15.729 1.00 97.44 129 ASP A C 1
ATOM 939 O O . ASP A 1 129 ? 3.741 4.659 -16.327 1.00 97.44 129 ASP A O 1
ATOM 943 N N . SER A 1 130 ? 2.770 3.727 -14.545 1.00 96.56 130 SER A N 1
ATOM 944 C CA . SER A 1 130 ? 2.698 4.992 -13.806 1.00 96.56 130 SER A CA 1
ATOM 945 C C . SER A 1 130 ? 4.093 5.600 -13.663 1.00 96.56 130 SER A C 1
ATOM 947 O O . SER A 1 130 ? 5.043 4.897 -13.346 1.00 96.56 130 SER A O 1
ATOM 949 N N . LEU A 1 131 ? 4.225 6.907 -13.880 1.00 95.69 131 LEU A N 1
ATOM 950 C CA . LEU A 1 131 ? 5.515 7.592 -13.808 1.00 95.69 131 LEU A CA 1
ATOM 951 C C . LEU A 1 131 ? 5.692 8.283 -12.457 1.00 95.69 131 LEU A C 1
ATOM 953 O O . LEU A 1 131 ? 4.832 9.054 -12.032 1.00 95.69 131 LEU A O 1
ATOM 957 N N . CYS A 1 132 ? 6.851 8.075 -11.836 1.00 92.81 132 CYS A N 1
ATOM 958 C CA . CYS A 1 132 ? 7.342 8.873 -10.715 1.00 92.81 132 CYS A CA 1
ATOM 959 C C . CYS A 1 132 ? 8.720 9.478 -11.037 1.00 92.81 132 C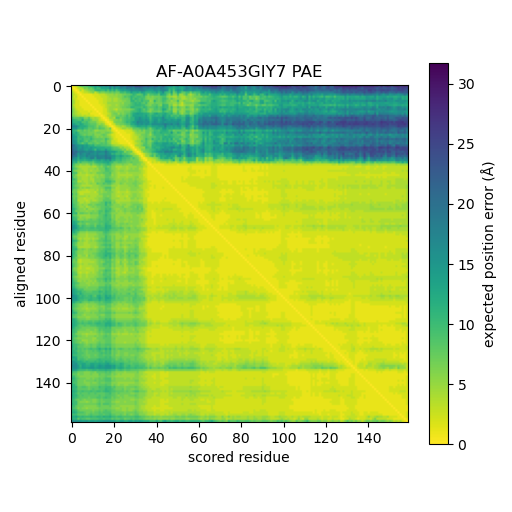YS A C 1
ATOM 961 O O . CYS A 1 132 ? 9.247 9.335 -12.143 1.00 92.81 132 CYS A O 1
ATOM 963 N N . HIS A 1 133 ? 9.356 10.121 -10.053 1.00 88.19 133 HIS A N 1
ATOM 964 C CA . HIS A 1 133 ? 10.689 10.708 -10.236 1.00 88.19 133 HIS A CA 1
ATOM 965 C C . HIS A 1 133 ? 11.787 9.685 -10.611 1.00 88.19 133 HIS A C 1
ATOM 967 O O . HIS A 1 133 ? 12.844 10.084 -11.104 1.00 88.19 133 HIS A O 1
ATOM 973 N N . THR A 1 134 ? 11.573 8.388 -10.345 1.00 85.31 134 THR A N 1
ATOM 974 C CA . THR A 1 134 ? 12.509 7.295 -10.690 1.00 85.31 134 THR A CA 1
ATOM 975 C C . THR A 1 134 ? 12.170 6.575 -11.998 1.00 85.31 134 THR A C 1
ATOM 977 O O . THR A 1 134 ? 12.892 5.656 -12.378 1.00 85.31 134 THR A O 1
ATOM 980 N N . GLY A 1 135 ? 11.116 6.996 -12.705 1.00 95.62 135 GLY A N 1
ATOM 981 C CA . GLY A 1 135 ? 10.588 6.307 -13.885 1.00 95.62 135 GLY A CA 1
ATOM 982 C C . GLY A 1 135 ? 9.352 5.468 -13.558 1.00 95.62 135 GLY A C 1
ATOM 983 O O . GLY A 1 135 ? 8.589 5.836 -12.667 1.00 95.62 135 GLY A O 1
ATOM 984 N N . THR A 1 136 ? 9.154 4.379 -14.305 1.00 97.69 136 THR A N 1
ATOM 985 C CA . THR A 1 136 ? 8.060 3.407 -14.100 1.00 97.69 136 THR A CA 1
ATOM 986 C C . THR A 1 136 ? 8.393 2.415 -12.974 1.00 97.69 136 THR A C 1
ATOM 988 O O . THR A 1 136 ? 9.564 2.284 -12.595 1.00 97.69 136 THR A O 1
ATOM 991 N N . PRO A 1 137 ? 7.427 1.625 -12.465 1.00 98.19 137 PRO A N 1
ATOM 992 C CA . PRO A 1 137 ? 7.713 0.536 -11.534 1.00 98.19 137 PRO A CA 1
ATOM 993 C C . PRO A 1 137 ? 8.763 -0.456 -12.053 1.00 98.19 137 PRO A C 1
ATOM 995 O O . PRO A 1 137 ? 9.535 -0.995 -11.257 1.00 98.19 137 PRO A O 1
ATOM 998 N N . LEU A 1 138 ? 8.844 -0.671 -13.374 1.00 98.31 138 LEU A N 1
ATOM 999 C CA . LEU A 1 138 ? 9.878 -1.508 -13.989 1.00 98.31 138 LEU A CA 1
ATOM 1000 C C . LEU A 1 138 ? 11.274 -0.890 -13.826 1.00 98.31 138 LEU A C 1
ATOM 1002 O O . LEU A 1 138 ? 12.205 -1.591 -13.420 1.00 98.31 138 LEU A O 1
ATOM 1006 N N . HIS A 1 139 ? 11.410 0.422 -14.051 1.00 98.00 139 HIS A N 1
ATOM 1007 C CA . HIS A 1 139 ? 12.654 1.154 -13.790 1.00 98.00 139 HIS A CA 1
ATOM 1008 C C . HIS A 1 139 ? 13.067 1.040 -12.316 1.00 98.00 139 HIS A C 1
ATOM 1010 O O . HIS A 1 139 ? 14.232 0.760 -12.021 1.00 98.00 139 HIS A O 1
ATOM 1016 N N . THR A 1 140 ? 12.116 1.185 -11.386 1.00 97.38 140 THR A N 1
ATOM 1017 C CA . THR A 1 140 ? 12.371 1.024 -9.949 1.00 97.38 140 THR A CA 1
ATOM 1018 C C . THR A 1 140 ? 12.834 -0.396 -9.605 1.00 97.38 140 THR A C 1
ATOM 1020 O O . THR A 1 140 ? 13.843 -0.558 -8.916 1.00 97.38 140 THR A O 1
ATOM 1023 N N . ALA A 1 141 ? 12.154 -1.434 -10.109 1.00 97.88 141 ALA A N 1
ATOM 1024 C CA . ALA A 1 141 ? 12.549 -2.827 -9.888 1.00 97.88 141 ALA A CA 1
ATOM 1025 C C . ALA A 1 141 ? 13.962 -3.110 -10.422 1.00 97.88 141 ALA A C 1
ATOM 1027 O O . ALA A 1 141 ? 14.761 -3.747 -9.734 1.00 97.88 141 ALA A O 1
ATOM 1028 N N . ALA A 1 142 ? 14.294 -2.596 -11.611 1.00 97.81 142 ALA A N 1
ATOM 1029 C CA . ALA A 1 142 ? 15.616 -2.741 -12.212 1.00 97.81 142 ALA A CA 1
ATOM 1030 C C . ALA A 1 142 ? 16.707 -2.037 -11.394 1.00 97.81 142 ALA A C 1
ATOM 1032 O O . ALA A 1 142 ? 17.741 -2.637 -11.093 1.00 97.81 142 ALA A O 1
ATOM 1033 N N . PHE A 1 143 ? 16.461 -0.794 -10.966 1.00 96.88 143 PHE A N 1
ATOM 1034 C CA . PHE A 1 143 ? 17.380 -0.040 -10.113 1.00 96.88 143 PHE A CA 1
ATOM 1035 C C . PHE A 1 143 ? 17.648 -0.760 -8.781 1.00 96.88 143 PHE A C 1
ATOM 1037 O O . PHE A 1 143 ? 18.794 -0.852 -8.336 1.00 96.88 143 PHE A O 1
ATOM 1044 N N . CYS A 1 144 ? 16.603 -1.334 -8.178 1.00 96.94 144 CYS A N 1
ATOM 1045 C CA . CYS A 1 144 ? 16.682 -2.091 -6.930 1.00 96.94 144 CYS A CA 1
ATOM 1046 C C . CYS A 1 144 ? 17.118 -3.560 -7.102 1.00 96.94 144 CYS A C 1
ATOM 1048 O O . CYS A 1 144 ? 17.241 -4.258 -6.097 1.00 96.94 144 CYS A O 1
ATOM 1050 N N . ARG A 1 145 ? 17.383 -4.028 -8.334 1.00 97.88 145 ARG A N 1
ATOM 1051 C CA . ARG A 1 145 ? 17.775 -5.416 -8.667 1.00 97.88 145 ARG A CA 1
ATOM 1052 C C . ARG A 1 145 ? 16.757 -6.469 -8.209 1.00 97.88 145 ARG A C 1
ATOM 1054 O O . ARG A 1 145 ? 17.124 -7.525 -7.698 1.00 97.88 145 ARG A O 1
ATOM 1061 N N . GLN A 1 146 ? 15.472 -6.168 -8.375 1.00 98.12 146 GLN A N 1
ATOM 1062 C CA . GLN A 1 146 ? 14.369 -7.048 -7.992 1.00 98.12 146 GLN A CA 1
ATOM 1063 C C . GLN A 1 146 ? 13.901 -7.891 -9.182 1.00 98.12 146 GLN A C 1
ATOM 1065 O O . GLN A 1 146 ? 12.826 -7.662 -9.737 1.00 98.12 146 GLN A O 1
ATOM 1070 N N . ASP A 1 147 ? 14.699 -8.894 -9.562 1.00 98.00 147 ASP A N 1
ATOM 1071 C CA . ASP A 1 147 ? 14.483 -9.717 -10.766 1.00 98.00 147 ASP A CA 1
ATOM 1072 C C . ASP A 1 147 ? 13.080 -10.350 -10.827 1.00 98.00 147 ASP A C 1
ATOM 1074 O O . ASP A 1 147 ? 12.451 -10.413 -11.884 1.00 98.00 147 ASP A O 1
ATOM 1078 N N . GLY A 1 148 ? 12.557 -10.797 -9.680 1.00 98.12 148 GLY A N 1
ATOM 1079 C CA . GLY A 1 148 ? 11.213 -11.369 -9.586 1.00 98.12 148 GLY A CA 1
ATOM 1080 C C . GLY A 1 148 ? 10.113 -10.351 -9.892 1.00 98.12 148 GLY A C 1
ATOM 1081 O O . GLY A 1 148 ? 9.191 -10.656 -10.648 1.00 98.12 148 GLY A O 1
ATOM 1082 N N . ALA A 1 149 ? 10.232 -9.134 -9.355 1.00 98.25 149 ALA A N 1
ATOM 1083 C CA . ALA A 1 149 ? 9.290 -8.054 -9.632 1.00 98.25 149 ALA A CA 1
ATOM 1084 C C . ALA A 1 149 ? 9.394 -7.589 -11.089 1.00 98.25 149 ALA A C 1
ATOM 1086 O O . ALA A 1 149 ? 8.363 -7.444 -11.737 1.00 98.25 149 ALA A O 1
ATOM 1087 N N . MET A 1 150 ? 10.613 -7.446 -11.630 1.00 98.44 150 MET A N 1
ATOM 1088 C CA . MET A 1 150 ? 10.827 -7.123 -13.046 1.00 98.44 150 MET A CA 1
ATOM 1089 C C . MET A 1 150 ? 10.137 -8.132 -13.958 1.00 98.44 150 MET A C 1
ATOM 1091 O O . MET A 1 150 ? 9.397 -7.742 -14.853 1.00 98.44 150 MET A O 1
ATOM 1095 N N . LYS A 1 151 ? 10.341 -9.432 -13.708 1.00 98.50 151 LYS A N 1
ATOM 1096 C CA . LYS A 1 151 ? 9.704 -10.486 -14.498 1.00 98.50 151 LYS A CA 1
ATOM 1097 C C . LYS A 1 151 ? 8.182 -10.363 -14.473 1.00 98.50 151 LYS A C 1
ATOM 1099 O O . LYS A 1 151 ? 7.562 -10.414 -15.523 1.00 98.50 151 LYS A O 1
ATOM 1104 N N . ILE A 1 152 ? 7.593 -10.169 -13.293 1.00 98.62 152 ILE A N 1
ATOM 1105 C CA . ILE A 1 152 ? 6.139 -10.019 -13.159 1.00 98.62 152 ILE A CA 1
ATOM 1106 C C . ILE A 1 152 ? 5.643 -8.775 -13.906 1.00 98.62 152 ILE A C 1
ATOM 1108 O O . ILE A 1 152 ? 4.631 -8.851 -14.587 1.00 98.62 152 ILE A O 1
ATOM 1112 N N . LEU A 1 153 ? 6.342 -7.644 -13.802 1.00 98.44 153 LEU A N 1
ATOM 1113 C CA . LEU A 1 153 ? 5.966 -6.414 -14.504 1.00 98.44 153 LEU A CA 1
ATOM 1114 C C . LEU A 1 153 ? 6.017 -6.600 -16.029 1.00 98.44 153 LEU A C 1
ATOM 1116 O O . LEU A 1 153 ? 5.059 -6.254 -16.714 1.00 98.44 153 LEU A O 1
ATOM 1120 N N . LEU A 1 154 ? 7.072 -7.232 -16.551 1.00 98.19 154 LEU A N 1
ATOM 1121 C CA . LEU A 1 154 ? 7.199 -7.567 -17.976 1.00 98.19 154 LEU A CA 1
ATOM 1122 C C . LEU A 1 154 ? 6.120 -8.558 -18.445 1.00 98.19 154 LEU A C 1
ATOM 1124 O O . LEU A 1 154 ? 5.552 -8.389 -19.523 1.00 98.19 154 LEU A O 1
ATOM 1128 N N . ASP A 1 155 ? 5.787 -9.558 -17.622 1.00 98.06 155 ASP A N 1
ATOM 1129 C CA . ASP A 1 155 ? 4.689 -10.501 -17.886 1.00 98.06 155 ASP A CA 1
ATOM 1130 C C . ASP A 1 155 ? 3.320 -9.785 -17.943 1.00 98.06 155 ASP A C 1
ATOM 1132 O O . ASP A 1 155 ? 2.378 -10.292 -18.552 1.00 98.06 155 ASP A O 1
ATOM 1136 N N . HIS A 1 156 ? 3.216 -8.598 -17.338 1.00 97.50 156 HIS A N 1
ATOM 1137 C CA . HIS A 1 156 ? 2.054 -7.709 -17.368 1.00 97.50 156 HIS A CA 1
ATOM 1138 C C . HIS A 1 156 ? 2.202 -6.537 -18.357 1.00 97.50 156 HIS A C 1
ATOM 1140 O O . HIS A 1 156 ? 1.465 -5.558 -18.256 1.00 97.50 156 HIS A O 1
ATOM 1146 N N . HIS A 1 157 ? 3.097 -6.667 -19.343 1.00 96.00 157 HIS A N 1
ATOM 1147 C CA . HIS A 1 157 ? 3.296 -5.715 -20.441 1.00 96.00 157 HIS A CA 1
ATOM 1148 C C . HIS A 1 157 ? 3.801 -4.324 -20.024 1.00 96.00 157 HIS A C 1
ATOM 1150 O O . HIS A 1 157 ? 3.518 -3.361 -20.731 1.00 96.00 157 HIS A O 1
ATOM 1156 N N . ALA A 1 158 ? 4.544 -4.223 -18.916 1.00 96.31 158 ALA A N 1
ATOM 1157 C CA . ALA A 1 158 ? 5.287 -3.004 -18.588 1.00 96.31 158 ALA A CA 1
ATOM 1158 C C . ALA A 1 158 ? 6.343 -2.683 -19.664 1.00 96.31 158 ALA A C 1
ATOM 1160 O O . ALA A 1 158 ? 7.002 -3.613 -20.149 1.00 96.31 158 ALA A O 1
ATOM 1161 N N . ASP A 1 159 ? 6.526 -1.395 -19.970 1.00 91.38 159 ASP A N 1
ATOM 1162 C CA . ASP A 1 159 ? 7.497 -0.864 -20.954 1.00 91.38 159 ASP A CA 1
ATOM 1163 C C . ASP A 1 159 ? 8.611 -0.028 -20.283 1.00 91.38 159 ASP A C 1
ATOM 1165 O O . ASP A 1 159 ? 8.322 0.836 -19.413 1.00 91.38 159 ASP A O 1
#

Nearest PDB structures (foldseek):
  8aiw-assembly1_A  TM=9.392E-01  e=1.739E-08  synthetic construct
  8ak1-assembly1_A  TM=9.538E-01  e=3.469E-08  synthetic construct
  7qnl-assembly1_AAA  TM=7.601E-01  e=2.803E-09  synthetic construct
  3uxg-assembly1_A  TM=9.391E-01  e=3.889E-07  Homo sapiens
  3v30-assembly1_A  TM=9.391E-01  e=6.692E-07  Homo sapiens

Organism: Aegilops tauschii subsp. strangulata (NCBI:txid200361)

InterPro domains:
  IPR002110 Ankyrin repeat [PF00023] (35-66)
  IPR002110 Ankyrin repeat [PF13637] (74-122)
  IPR002110 Ankyrin repeat [PR01415] (102-117)
  IPR002110 Ankyrin repeat [PR01415] (149-159)
  IPR002110 Ankyrin repeat [PS50088] (34-67)
  IPR002110 Ankyrin repeat [PS50088] (68-100)
  IPR002110 Ankyrin repeat [PS50088] (101-133)
  IPR002110 Ankyrin repeat [PS50088] (133-159)
  IPR002110 Ankyrin repeat [SM00248] (34-64)
  IPR002110 Ankyrin repeat [SM00248] (68-97)
  IPR002110 Ankyrin repeat [SM00248] (101-130)
  IPR036770 Ankyrin repeat-containing domain superfamily [G3DSA:1.25.40.20] (21-105)
  IPR036770 Ankyrin repeat-containing domain superfamily [G3DSA:1.25.40.20] (106-159)
  IPR036770 Ankyrin repeat-containing domain superfamily [SSF48403] (32-159)
  IPR051616 Cul2-RING E3 ligase substrate-recognition [PTHR46224] (2-159)

Sequence (159 aa):
AEGNLQLFKRTASALDGGKGRLRDAVEAVTLQGRGSGALHFAARRGRMAVCVYLVQELGVDVDATDETGYTPLVHAIIAGTVDTFQYLLDHGANPDKPDGQGSTPLHLAAAGGNCEIVKALLSKGVNVDSLCHTGTPLHTAAFCRQDGAMKILLDHHAD

pLDDT: mean 88.62, std 12.87, range [51.09, 98.62]

Mean predicted aligned error: 5.79 Å

Radius of gyration: 17.13 Å; Cα contacts (8 Å, |Δi|>4): 256; chains: 1; bounding box: 35×31×53 Å

Secondary structure (DSSP, 8-state):
-HHHHHHHHHHHHHHHTTSSHHHHHHHHHHTTTHHHHHHHHHHHTT-HHHHHIIIIIT---TT---TTS--HHHHHHHHT-HHHHHHHHHTT--TT---TTS--HHHHHHHHT-HHHHHHHHHTT--TT--BTTBSHHHHHHHTT-HHHHHHHHHTT--

Solvent-accessible surface area (backbone atoms only — not comparable to full-atom values): 8242 Å² total; per-residue (Å²): 121,64,71,61,32,55,51,48,52,51,51,50,37,62,74,33,70,70,65,54,46,57,57,51,51,43,49,57,32,39,77,68,64,44,34,47,51,52,43,28,53,22,22,41,66,49,37,52,53,55,39,50,44,41,43,74,75,66,60,47,63,55,63,43,56,50,99,69,34,47,26,23,50,45,32,4,50,78,55,63,23,59,72,38,31,52,51,39,48,78,67,68,30,66,66,61,59,49,29,75,65,41,44,28,44,53,31,56,21,15,46,68,35,42,49,67,59,40,51,54,44,55,74,71,68,44,72,64,62,48,64,28,86,74,40,27,23,52,47,31,2,57,77,57,67,16,64,66,24,33,50,54,39,50,77,67,68,45,127